Protein AF-A0A851GIG0-F1 (afdb_monomer_lite)

Structure (mmCIF, N/CA/C/O backbone):
data_AF-A0A851GIG0-F1
#
_entry.id   AF-A0A851GIG0-F1
#
loop_
_atom_site.group_PDB
_atom_site.id
_atom_site.type_symbol
_atom_site.label_atom_id
_atom_site.label_alt_id
_atom_site.label_comp_id
_atom_site.label_asym_id
_atom_site.label_entity_id
_atom_site.label_seq_id
_atom_site.pdbx_PDB_ins_code
_atom_site.Cartn_x
_atom_site.Cartn_y
_atom_site.Cartn_z
_atom_site.occupancy
_atom_site.B_iso_or_equiv
_atom_site.auth_seq_id
_atom_site.auth_comp_id
_atom_site.auth_asym_id
_atom_site.auth_atom_id
_atom_site.pdbx_PDB_model_num
ATOM 1 N N . MET A 1 1 ? -9.215 -9.045 -2.998 1.00 80.50 1 MET A N 1
ATOM 2 C CA . MET A 1 1 ? -8.257 -8.826 -1.882 1.00 80.50 1 MET A CA 1
ATOM 3 C C . MET A 1 1 ? -7.757 -7.381 -1.910 1.00 80.50 1 MET A C 1
ATOM 5 O O . MET A 1 1 ? -7.427 -6.917 -2.997 1.00 80.50 1 MET A O 1
ATOM 9 N N . PRO A 1 2 ? -7.680 -6.664 -0.771 1.00 92.81 2 PRO A N 1
ATOM 10 C CA . PRO A 1 2 ? -7.407 -5.219 -0.747 1.00 92.81 2 PRO A CA 1
ATOM 11 C C . PRO A 1 2 ? -6.054 -4.831 -1.365 1.00 92.81 2 PRO A C 1
ATOM 13 O O . PRO A 1 2 ? -5.993 -3.873 -2.128 1.00 92.81 2 PRO A O 1
ATOM 16 N N . LEU A 1 3 ? -4.986 -5.608 -1.142 1.00 95.69 3 LEU A N 1
ATOM 17 C CA . LEU A 1 3 ? -3.673 -5.325 -1.746 1.00 95.69 3 LEU A CA 1
ATOM 18 C C . LEU A 1 3 ? -3.665 -5.481 -3.274 1.00 95.69 3 LEU A C 1
ATOM 20 O O . LEU A 1 3 ? -3.084 -4.657 -3.969 1.00 95.69 3 LEU A O 1
ATOM 24 N N . GLN A 1 4 ? -4.375 -6.478 -3.812 1.00 96.38 4 GLN A N 1
ATOM 25 C CA . GLN A 1 4 ? -4.533 -6.624 -5.265 1.00 96.38 4 GLN A CA 1
ATOM 26 C C . GLN A 1 4 ? -5.265 -5.423 -5.869 1.00 96.38 4 GLN A C 1
ATOM 28 O O . GLN A 1 4 ? -4.922 -4.961 -6.953 1.00 96.38 4 GLN A O 1
ATOM 33 N N . HIS A 1 5 ? -6.276 -4.902 -5.170 1.00 96.88 5 HIS A N 1
ATOM 34 C CA . HIS A 1 5 ? -6.988 -3.710 -5.622 1.00 96.88 5 HIS A CA 1
ATOM 35 C C . HIS A 1 5 ? -6.103 -2.463 -5.562 1.00 96.88 5 HIS A C 1
ATOM 37 O O . HIS A 1 5 ? -6.063 -1.689 -6.516 1.00 96.88 5 HIS A O 1
ATOM 43 N N . LEU A 1 6 ? -5.320 -2.314 -4.490 1.00 97.00 6 LEU A N 1
ATOM 44 C CA . LEU A 1 6 ? -4.350 -1.228 -4.352 1.00 97.00 6 LEU A CA 1
ATOM 45 C C . LEU A 1 6 ? -3.317 -1.252 -5.486 1.00 97.00 6 LEU A C 1
ATOM 47 O O . LEU A 1 6 ? -3.055 -0.211 -6.082 1.00 97.00 6 LEU A O 1
ATOM 51 N N . ALA A 1 7 ? -2.798 -2.430 -5.839 1.00 97.31 7 ALA A N 1
ATOM 52 C CA . ALA A 1 7 ? -1.867 -2.598 -6.952 1.00 97.31 7 ALA A CA 1
ATOM 53 C C . ALA A 1 7 ? -2.489 -2.207 -8.303 1.00 97.31 7 ALA A C 1
ATOM 55 O O . ALA A 1 7 ? -1.859 -1.495 -9.084 1.00 97.31 7 ALA A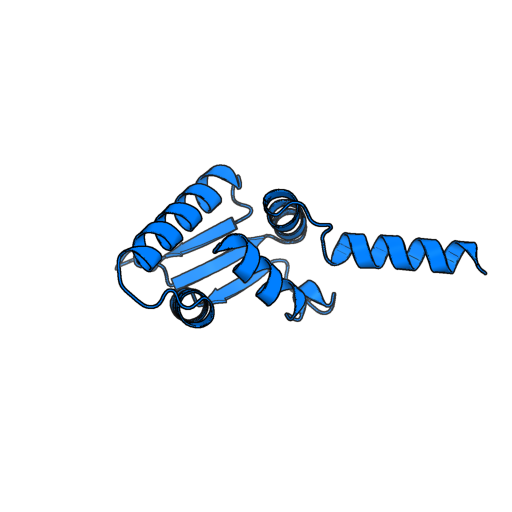 O 1
ATOM 56 N N . LYS A 1 8 ? -3.752 -2.581 -8.559 1.00 96.56 8 LYS A N 1
ATOM 57 C CA . LYS A 1 8 ? -4.479 -2.175 -9.779 1.00 96.56 8 LYS A CA 1
ATOM 58 C C . LYS A 1 8 ? -4.647 -0.661 -9.880 1.00 96.56 8 LYS A C 1
ATOM 60 O O . LYS A 1 8 ? -4.507 -0.092 -10.961 1.00 96.56 8 LYS A O 1
ATOM 65 N N . ILE A 1 9 ? -4.966 -0.002 -8.767 1.00 96.69 9 ILE A N 1
ATOM 66 C CA . ILE A 1 9 ? -5.054 1.462 -8.716 1.00 96.69 9 ILE A CA 1
ATOM 67 C C . ILE A 1 9 ? -3.672 2.071 -8.956 1.00 96.69 9 ILE A C 1
ATOM 69 O O . ILE A 1 9 ? -3.545 2.996 -9.758 1.00 96.69 9 ILE A O 1
ATOM 73 N N . TYR A 1 10 ? -2.642 1.537 -8.296 1.00 96.75 10 TYR A N 1
ATOM 74 C CA . TYR A 1 10 ? -1.270 2.005 -8.438 1.00 96.75 10 TYR A CA 1
ATOM 75 C C . TYR A 1 10 ? -0.806 1.958 -9.897 1.00 96.75 10 TYR A C 1
ATOM 77 O O . TYR A 1 10 ? -0.344 2.976 -10.406 1.00 96.75 10 TYR A O 1
ATOM 85 N N . GLN A 1 11 ? -1.018 0.837 -10.597 1.00 95.56 11 GLN A N 1
ATOM 86 C CA . GLN A 1 11 ? -0.673 0.661 -12.017 1.00 95.56 11 GLN A CA 1
ATOM 87 C C . GLN A 1 11 ? -1.271 1.741 -12.925 1.00 95.56 11 GLN A C 1
ATOM 89 O O . GLN A 1 11 ? -0.620 2.188 -13.864 1.00 95.56 11 GLN A O 1
ATOM 94 N N . LYS A 1 12 ? -2.501 2.178 -12.636 1.00 95.12 12 LYS A N 1
ATOM 95 C CA . LYS A 1 12 ? -3.207 3.211 -13.410 1.00 95.12 12 LYS A CA 1
ATOM 96 C C . LYS A 1 12 ? -2.840 4.638 -12.996 1.00 95.12 12 LYS A C 1
ATOM 98 O O . LYS A 1 12 ? -3.267 5.594 -13.640 1.00 95.12 12 LYS A O 1
ATOM 103 N N . SER A 1 13 ? -2.099 4.802 -11.904 1.00 93.94 13 SER A N 1
ATOM 104 C CA . SER A 1 13 ? -1.706 6.111 -11.390 1.00 93.94 13 SER A CA 1
ATOM 105 C C . SER A 1 13 ? -0.506 6.686 -12.144 1.00 93.94 13 SER A C 1
ATOM 107 O O . SER A 1 13 ? 0.239 5.969 -12.810 1.00 93.94 13 SER A O 1
ATOM 109 N N . ALA A 1 14 ? -0.262 7.990 -11.982 1.00 91.75 14 ALA A N 1
ATOM 110 C CA . ALA A 1 14 ? 0.948 8.620 -12.508 1.00 91.75 14 ALA A CA 1
ATOM 111 C C . ALA A 1 14 ? 2.232 7.941 -11.994 1.00 91.75 14 ALA A C 1
ATOM 113 O O . ALA A 1 14 ? 3.178 7.804 -12.760 1.00 91.75 14 ALA A O 1
ATOM 114 N N . ALA A 1 15 ? 2.251 7.469 -10.740 1.00 92.31 15 ALA A N 1
ATOM 115 C CA . ALA A 1 15 ? 3.389 6.740 -10.175 1.00 92.31 15 ALA A CA 1
ATOM 116 C C . ALA A 1 15 ? 3.612 5.397 -10.874 1.00 92.31 15 ALA A C 1
ATOM 118 O O . ALA A 1 15 ? 4.705 5.144 -11.375 1.00 92.31 15 ALA A O 1
ATOM 119 N N . GLY A 1 16 ? 2.554 4.597 -11.025 1.00 90.94 16 GLY A N 1
ATOM 120 C CA . GLY A 1 16 ? 2.626 3.322 -11.741 1.00 90.94 16 GLY A CA 1
ATOM 121 C C . GLY A 1 16 ? 3.021 3.470 -13.207 1.00 90.94 16 GLY A C 1
ATOM 122 O O . GLY A 1 16 ? 3.688 2.591 -13.738 1.00 90.94 16 GLY A O 1
ATOM 123 N N . MET A 1 17 ? 2.695 4.598 -13.843 1.00 91.00 17 MET A N 1
ATOM 124 C CA . MET A 1 17 ? 3.113 4.924 -15.212 1.00 91.00 17 MET A CA 1
ATOM 125 C C . MET A 1 17 ? 4.521 5.540 -15.315 1.00 91.00 17 MET A C 1
ATOM 127 O O . MET A 1 17 ? 4.914 5.950 -16.404 1.00 91.00 17 MET A O 1
ATOM 131 N N . GLY A 1 18 ? 5.271 5.659 -14.212 1.00 86.50 18 GLY A N 1
ATOM 132 C CA . GLY A 1 18 ? 6.609 6.267 -14.207 1.00 86.50 18 GLY A CA 1
ATOM 133 C C . GLY A 1 18 ? 6.615 7.789 -14.414 1.00 86.50 18 GLY A C 1
ATOM 134 O O . GLY A 1 18 ? 7.633 8.359 -14.782 1.00 86.50 18 GLY A O 1
ATOM 135 N N . ARG A 1 19 ? 5.475 8.460 -14.202 1.00 86.81 19 ARG A N 1
ATOM 136 C CA . ARG A 1 19 ? 5.291 9.916 -14.372 1.00 86.81 19 ARG A CA 1
ATOM 137 C C . ARG A 1 19 ? 5.244 10.681 -13.046 1.00 86.81 19 ARG A C 1
ATOM 139 O O . ARG A 1 19 ? 5.013 11.888 -13.048 1.00 86.81 19 ARG A O 1
ATOM 146 N N . ALA A 1 20 ? 5.379 10.002 -11.906 1.00 82.50 20 ALA A N 1
ATOM 147 C CA . ALA A 1 20 ? 5.349 10.669 -10.609 1.00 82.50 20 ALA A CA 1
ATOM 148 C C . ALA A 1 20 ? 6.669 11.385 -10.313 1.00 82.50 20 ALA A C 1
ATOM 150 O O . ALA A 1 20 ? 7.744 10.824 -10.477 1.00 82.50 20 ALA A O 1
ATOM 151 N N . GLN A 1 21 ? 6.555 12.603 -9.787 1.00 80.00 21 GLN A N 1
ATOM 152 C CA . GLN A 1 21 ? 7.679 13.368 -9.233 1.00 80.00 21 GLN A CA 1
ATOM 153 C C . GLN A 1 21 ? 7.771 13.249 -7.700 1.00 80.00 21 GLN A C 1
ATOM 155 O O . GLN A 1 21 ? 8.653 13.830 -7.078 1.00 80.00 21 GLN A O 1
ATOM 160 N N . SER A 1 22 ? 6.834 12.531 -7.070 1.00 87.88 22 SER A N 1
ATOM 161 C CA . SER A 1 22 ? 6.768 12.378 -5.615 1.00 87.88 22 SER A CA 1
ATOM 162 C C . SER A 1 22 ? 7.353 11.043 -5.170 1.00 87.88 22 SER A C 1
ATOM 164 O O . SER A 1 22 ? 7.063 10.009 -5.766 1.00 87.88 22 SER A O 1
ATOM 166 N N . SER A 1 23 ? 8.068 11.056 -4.044 1.00 92.25 23 SER A N 1
ATOM 167 C CA . SER A 1 23 ? 8.520 9.858 -3.324 1.00 92.25 23 SER A CA 1
ATOM 168 C C . SER A 1 23 ? 7.398 9.128 -2.577 1.00 92.25 23 SER A C 1
ATOM 170 O O . SER A 1 23 ? 7.654 8.175 -1.845 1.00 92.25 23 SER A O 1
ATOM 172 N N . THR A 1 24 ? 6.142 9.565 -2.709 1.00 94.88 24 THR A N 1
ATOM 173 C CA . THR A 1 24 ? 5.004 8.889 -2.080 1.00 94.88 24 THR A CA 1
ATOM 174 C C . THR A 1 24 ? 3.815 8.794 -3.019 1.00 94.88 24 THR A C 1
ATOM 176 O O . THR A 1 24 ? 3.441 9.770 -3.667 1.00 94.88 24 THR A O 1
ATOM 179 N N . PHE A 1 25 ? 3.161 7.637 -3.015 1.00 96.50 25 PHE A N 1
ATOM 180 C CA . PHE A 1 25 ? 1.834 7.462 -3.593 1.00 96.50 25 PHE A CA 1
ATOM 181 C C . PHE A 1 25 ? 0.788 7.506 -2.477 1.00 96.50 25 PHE A C 1
ATOM 183 O O . PHE A 1 25 ? 0.988 6.926 -1.409 1.00 96.50 25 PHE A O 1
ATOM 190 N N . ARG A 1 26 ? -0.322 8.215 -2.702 1.00 96.88 26 ARG A N 1
ATOM 191 C CA . ARG A 1 26 ? -1.411 8.356 -1.729 1.00 96.88 26 ARG A CA 1
ATOM 192 C C . ARG A 1 26 ? -2.755 8.149 -2.401 1.00 96.88 26 ARG A C 1
ATOM 194 O O . ARG A 1 26 ? -2.993 8.678 -3.484 1.00 96.88 26 ARG A O 1
ATOM 201 N N . ILE A 1 27 ? -3.648 7.460 -1.708 1.00 96.88 27 ILE A N 1
ATOM 202 C CA . ILE A 1 27 ? -5.058 7.357 -2.069 1.00 96.88 27 ILE A CA 1
ATOM 203 C C . ILE A 1 27 ? -5.927 7.575 -0.835 1.00 96.88 27 ILE A C 1
ATOM 205 O O . ILE A 1 27 ? -5.570 7.176 0.268 1.00 96.88 27 ILE A O 1
ATOM 209 N N . ASP A 1 28 ? -7.057 8.240 -1.032 1.00 97.56 28 ASP A N 1
ATOM 210 C CA . ASP A 1 28 ? -8.093 8.409 -0.017 1.00 97.56 28 ASP A CA 1
ATOM 211 C C . ASP A 1 28 ? -8.661 7.051 0.426 1.00 97.56 28 ASP A C 1
ATOM 213 O O . ASP A 1 28 ? -8.972 6.198 -0.410 1.00 97.56 28 ASP A O 1
ATOM 217 N N . TYR A 1 29 ? -8.758 6.848 1.739 1.00 96.94 29 TYR A N 1
ATOM 218 C CA . TYR A 1 29 ? -9.091 5.556 2.336 1.00 96.94 29 TYR A CA 1
ATOM 219 C C . TYR A 1 29 ? -10.523 5.113 2.002 1.00 96.94 29 TYR A C 1
ATOM 221 O O . TYR A 1 29 ? -10.734 3.995 1.531 1.00 96.94 29 TYR A O 1
ATOM 229 N N . GLU A 1 30 ? -11.502 6.008 2.142 1.00 95.75 30 GLU A N 1
ATOM 230 C CA . GLU A 1 30 ? -12.908 5.700 1.852 1.00 95.75 30 GLU A CA 1
ATOM 231 C C . GLU A 1 30 ? -13.172 5.530 0.356 1.00 95.75 30 GLU A C 1
ATOM 233 O O . GLU A 1 30 ? -13.979 4.693 -0.057 1.00 95.75 30 GLU A O 1
ATOM 238 N N . LYS A 1 31 ? -12.505 6.315 -0.498 1.00 95.62 31 LYS A N 1
ATOM 239 C CA . LYS A 1 31 ? -12.571 6.107 -1.953 1.00 95.62 31 LYS A CA 1
ATOM 240 C C . LYS A 1 31 ? -11.952 4.770 -2.342 1.00 95.62 31 LYS A C 1
ATOM 242 O O . LYS A 1 31 ? -12.508 4.090 -3.203 1.00 95.62 31 LYS A O 1
ATOM 247 N N . PHE A 1 32 ? -10.845 4.378 -1.710 1.00 96.75 32 PHE A N 1
ATOM 248 C CA . PHE A 1 32 ? -10.234 3.070 -1.921 1.00 96.75 32 PHE A CA 1
ATOM 249 C C . PHE A 1 32 ? -11.219 1.944 -1.581 1.00 96.75 32 PHE A C 1
ATOM 251 O O . PHE A 1 32 ? -11.506 1.125 -2.457 1.00 96.75 32 PHE A O 1
ATOM 258 N N . LEU A 1 33 ? -11.790 1.948 -0.372 1.00 95.19 33 LEU A N 1
ATOM 259 C CA . LEU A 1 33 ? -12.729 0.918 0.080 1.00 95.19 33 LEU A CA 1
ATOM 260 C C . LEU A 1 33 ? -13.954 0.816 -0.834 1.00 95.19 33 LEU A C 1
ATOM 262 O O . LEU A 1 33 ? -14.257 -0.265 -1.340 1.00 95.19 33 LEU A O 1
ATOM 266 N N . ARG A 1 34 ? -14.588 1.948 -1.159 1.00 94.44 34 ARG A N 1
ATOM 267 C CA . ARG A 1 34 ? -15.729 1.972 -2.088 1.00 94.44 34 ARG A CA 1
ATOM 268 C C . ARG A 1 34 ? -15.372 1.444 -3.472 1.00 94.44 34 ARG A C 1
ATOM 270 O O . ARG A 1 34 ? -16.109 0.638 -4.027 1.00 94.44 34 ARG A O 1
ATOM 277 N N . SER A 1 35 ? -14.227 1.848 -4.021 1.00 93.62 35 SER A N 1
ATOM 278 C CA . SER A 1 35 ? -13.787 1.368 -5.338 1.00 93.62 35 SER A CA 1
ATOM 279 C C . SER A 1 35 ? -13.478 -0.131 -5.366 1.00 93.62 35 SER A C 1
ATOM 281 O O . SER A 1 35 ? -13.490 -0.734 -6.437 1.00 93.62 35 SER A O 1
ATOM 283 N N . ALA A 1 36 ? -13.183 -0.723 -4.206 1.00 91.56 36 ALA A N 1
ATOM 284 C CA . ALA A 1 36 ? -12.942 -2.149 -4.047 1.00 91.56 36 ALA A CA 1
ATOM 285 C C . ALA A 1 36 ? -14.235 -2.958 -3.833 1.00 91.56 36 ALA A C 1
ATOM 287 O O . ALA A 1 36 ? -14.150 -4.176 -3.698 1.00 91.56 36 ALA A O 1
ATOM 288 N N . GLY A 1 37 ? -15.400 -2.297 -3.781 1.00 91.12 37 GLY A N 1
ATOM 289 C CA . GLY A 1 37 ? -16.677 -2.915 -3.413 1.00 91.12 37 GLY A CA 1
ATOM 290 C C . GLY A 1 37 ? -16.829 -3.178 -1.911 1.00 91.12 37 GLY A C 1
ATOM 291 O O . GLY A 1 37 ? -17.705 -3.930 -1.523 1.00 91.12 37 GLY A O 1
ATOM 292 N N . LEU A 1 38 ? -15.987 -2.570 -1.069 1.00 91.56 38 LEU A N 1
ATOM 293 C CA . LEU A 1 38 ? -15.884 -2.832 0.372 1.00 91.56 38 LEU A CA 1
ATOM 294 C C . LEU A 1 38 ? -16.451 -1.661 1.188 1.00 91.56 38 LEU A C 1
ATOM 296 O O . LEU A 1 38 ? -15.780 -1.118 2.066 1.00 91.56 38 LEU A O 1
ATOM 300 N N . ALA A 1 39 ? -17.644 -1.192 0.821 1.00 83.19 39 ALA A N 1
ATOM 301 C CA . ALA A 1 39 ? -18.224 0.022 1.393 1.00 83.19 39 ALA A CA 1
ATOM 302 C C . ALA A 1 39 ? -18.751 -0.180 2.826 1.00 83.19 39 ALA A C 1
ATOM 304 O O . ALA A 1 39 ? -18.607 0.730 3.646 1.00 83.19 39 ALA A O 1
ATOM 305 N N . ASP A 1 40 ? -19.302 -1.357 3.129 1.00 85.25 40 ASP A N 1
ATOM 306 C CA . ASP A 1 40 ? -19.925 -1.718 4.403 1.00 85.25 40 ASP A CA 1
ATOM 307 C C . ASP A 1 40 ? -19.883 -3.242 4.668 1.00 85.25 40 ASP A C 1
ATOM 309 O O . ASP A 1 40 ? -19.361 -4.022 3.869 1.00 85.25 40 ASP A O 1
ATOM 313 N N . GLY A 1 41 ? -20.371 -3.648 5.847 1.00 91.00 41 GLY A N 1
ATOM 314 C CA . GLY A 1 41 ? -20.514 -5.050 6.254 1.00 91.00 41 GLY A CA 1
ATOM 315 C C . GLY A 1 41 ? -19.217 -5.768 6.647 1.00 91.00 41 GLY A C 1
ATOM 316 O O . GLY A 1 41 ? -18.142 -5.174 6.759 1.00 91.00 41 GLY A O 1
ATOM 317 N N . ASP A 1 42 ? -19.326 -7.081 6.847 1.00 91.12 42 ASP A N 1
ATOM 318 C CA . ASP A 1 42 ? -18.231 -7.940 7.321 1.00 91.12 42 ASP A CA 1
ATOM 319 C C . ASP A 1 42 ? -17.026 -7.934 6.367 1.00 91.12 42 ASP A C 1
ATOM 321 O O . ASP A 1 42 ? -15.866 -7.988 6.785 1.00 91.12 42 ASP A O 1
ATOM 325 N N . GLU A 1 43 ? -17.276 -7.822 5.060 1.00 90.31 43 GLU A N 1
ATOM 326 C CA . GLU A 1 43 ? -16.216 -7.769 4.051 1.00 90.31 43 GLU A CA 1
ATOM 327 C C . GLU A 1 43 ? -15.326 -6.537 4.222 1.00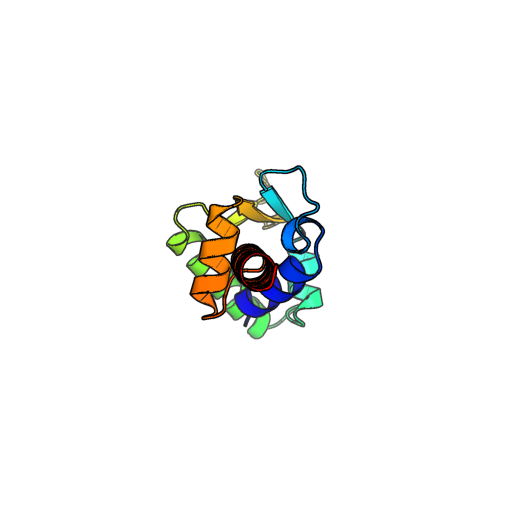 90.31 43 GLU A C 1
ATOM 329 O O . GLU A 1 43 ? -14.100 -6.628 4.062 1.00 90.31 43 GLU A O 1
ATOM 334 N N . ARG A 1 44 ? -15.928 -5.398 4.591 1.00 94.44 44 ARG A N 1
ATOM 335 C CA . ARG A 1 44 ? -15.190 -4.184 4.929 1.00 94.44 44 ARG A CA 1
ATOM 336 C C . ARG A 1 44 ? -14.309 -4.427 6.143 1.00 94.44 44 ARG A C 1
ATOM 338 O O . ARG A 1 44 ? -13.109 -4.180 6.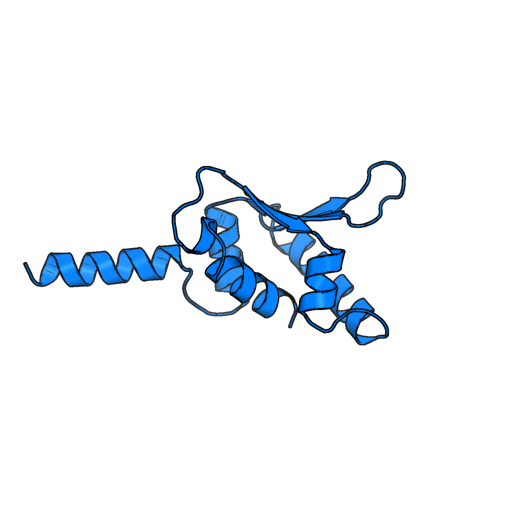055 1.00 94.44 44 ARG A O 1
ATOM 345 N N . GLU A 1 45 ? -14.852 -4.955 7.235 1.00 94.00 45 GLU A N 1
ATOM 346 C CA . GLU A 1 45 ? -14.073 -5.212 8.452 1.00 94.00 45 GLU A CA 1
ATOM 347 C C . GLU A 1 45 ? -12.866 -6.126 8.176 1.00 94.00 45 GLU A C 1
ATOM 349 O O . GLU A 1 45 ? -11.732 -5.812 8.560 1.00 94.00 45 GLU A O 1
ATOM 354 N N . ILE A 1 46 ? -13.076 -7.201 7.410 1.00 94.06 46 ILE A N 1
ATOM 355 C CA . ILE A 1 46 ? -12.012 -8.115 6.974 1.00 94.06 46 ILE A CA 1
ATOM 356 C C . ILE A 1 46 ? -10.965 -7.377 6.132 1.00 94.06 46 ILE A C 1
ATOM 358 O O . ILE A 1 46 ? -9.758 -7.602 6.284 1.00 94.06 46 ILE A O 1
ATOM 362 N N . ALA A 1 47 ? -11.388 -6.512 5.210 1.00 94.56 47 ALA A N 1
ATOM 363 C CA . ALA A 1 47 ? -10.470 -5.755 4.373 1.00 94.56 47 ALA A CA 1
ATOM 364 C C . ALA A 1 47 ? -9.636 -4.758 5.181 1.00 94.56 47 ALA A C 1
ATOM 366 O O . ALA A 1 47 ? -8.423 -4.671 4.977 1.00 94.56 47 ALA A O 1
ATOM 367 N N . GLU A 1 48 ? -10.256 -4.052 6.122 1.00 95.62 48 GLU A N 1
ATOM 368 C CA . GLU A 1 48 ? -9.565 -3.137 7.022 1.00 95.62 48 GLU A CA 1
ATOM 369 C C . GLU A 1 48 ? -8.584 -3.883 7.933 1.00 95.62 48 GLU A C 1
ATOM 371 O O . GLU A 1 48 ? -7.450 -3.438 8.115 1.00 95.62 48 GLU A O 1
ATOM 376 N N . GLN A 1 49 ? -8.962 -5.054 8.456 1.00 96.19 49 GLN A N 1
ATOM 377 C CA . GLN A 1 49 ? -8.054 -5.903 9.227 1.00 96.19 49 GLN A CA 1
ATOM 378 C C . GLN A 1 49 ? -6.844 -6.315 8.383 1.00 96.19 49 GLN A C 1
ATOM 380 O O . GLN A 1 49 ? -5.706 -6.160 8.825 1.00 96.19 49 GLN A O 1
ATOM 385 N N . LYS A 1 50 ? -7.068 -6.753 7.138 1.00 96.12 50 LYS A N 1
ATOM 386 C CA . LYS A 1 50 ? -5.990 -7.086 6.195 1.00 96.12 50 LYS A CA 1
ATOM 387 C C . LYS A 1 50 ? -5.088 -5.886 5.905 1.00 96.12 50 LYS A C 1
ATOM 389 O O . LYS A 1 50 ? -3.875 -6.065 5.834 1.00 96.12 50 LYS A O 1
ATOM 394 N N . LEU A 1 51 ? -5.643 -4.681 5.765 1.00 96.69 51 LEU A N 1
ATOM 395 C CA . LEU A 1 51 ? -4.867 -3.450 5.583 1.00 96.69 51 LEU A CA 1
ATOM 396 C C . LEU A 1 51 ? -4.021 -3.115 6.818 1.00 96.69 51 LEU A C 1
ATOM 398 O O . LEU A 1 51 ? -2.843 -2.800 6.667 1.00 96.69 51 LEU A O 1
ATOM 402 N N . ARG A 1 52 ? -4.573 -3.240 8.031 1.00 96.69 52 ARG A N 1
ATOM 403 C CA . ARG A 1 52 ? -3.827 -3.039 9.287 1.00 96.69 52 ARG A CA 1
ATOM 404 C C . ARG A 1 52 ? -2.692 -4.055 9.439 1.00 96.69 52 ARG A C 1
ATOM 406 O O . ARG A 1 52 ? -1.567 -3.686 9.769 1.00 96.69 52 ARG A O 1
ATOM 413 N N . SER A 1 53 ? -2.948 -5.328 9.135 1.00 96.81 53 SER A N 1
ATOM 414 C CA . SER A 1 53 ? -1.906 -6.362 9.119 1.00 96.81 53 SER A CA 1
ATOM 415 C C . SER A 1 53 ? -0.840 -6.092 8.054 1.00 96.81 53 SER A C 1
ATOM 417 O O . SER A 1 53 ? 0.342 -6.346 8.276 1.00 96.81 53 SER A O 1
ATOM 419 N N . ALA A 1 54 ? -1.237 -5.576 6.891 1.00 97.19 54 ALA A N 1
ATOM 420 C CA . ALA A 1 54 ? -0.317 -5.191 5.831 1.00 97.19 54 ALA A CA 1
ATOM 421 C C . ALA A 1 54 ? 0.565 -4.002 6.253 1.00 97.19 54 ALA A C 1
ATOM 423 O O . ALA A 1 54 ? 1.779 -4.075 6.084 1.00 97.19 54 ALA A O 1
ATOM 424 N N . GLU A 1 55 ? -0.009 -2.969 6.879 1.00 97.88 55 GLU A N 1
ATOM 425 C CA . GLU A 1 55 ? 0.722 -1.822 7.440 1.00 97.88 55 GLU A CA 1
ATOM 426 C C . GLU A 1 55 ? 1.793 -2.292 8.430 1.00 97.88 55 GLU A C 1
ATOM 428 O O . GLU A 1 55 ? 2.967 -1.953 8.263 1.00 97.88 55 GLU A O 1
ATOM 433 N N . ALA A 1 56 ? 1.415 -3.142 9.390 1.00 96.94 56 ALA A N 1
ATOM 434 C CA . ALA A 1 56 ? 2.323 -3.659 10.413 1.00 96.94 56 ALA A CA 1
ATOM 435 C C . ALA A 1 56 ? 3.497 -4.462 9.825 1.00 96.94 56 ALA A C 1
ATOM 437 O O . ALA A 1 56 ? 4.638 -4.292 10.250 1.00 96.94 56 ALA A O 1
ATOM 438 N N . ARG A 1 57 ? 3.237 -5.310 8.820 1.00 96.88 57 ARG A N 1
ATOM 439 C CA . ARG A 1 57 ? 4.270 -6.144 8.176 1.00 96.88 57 ARG A CA 1
ATOM 440 C C . ARG A 1 57 ? 5.147 -5.382 7.185 1.00 96.88 57 ARG A C 1
ATOM 442 O O . ARG A 1 57 ? 6.233 -5.847 6.867 1.00 96.88 57 ARG A O 1
ATOM 449 N N . SER A 1 58 ? 4.688 -4.234 6.692 1.00 96.31 58 SER A N 1
ATOM 450 C CA . SER A 1 58 ? 5.387 -3.483 5.644 1.00 96.31 58 SER A CA 1
ATOM 451 C C . SER A 1 58 ? 6.647 -2.759 6.113 1.00 96.31 58 SER A C 1
ATOM 453 O O . SER A 1 58 ? 7.364 -2.202 5.291 1.00 96.31 58 SER A O 1
ATOM 455 N N . GLY A 1 59 ? 6.894 -2.659 7.423 1.00 94.44 59 GLY A N 1
ATOM 456 C CA . GLY A 1 59 ? 8.063 -1.938 7.928 1.00 94.44 59 GLY A CA 1
ATOM 457 C C . GLY A 1 59 ? 8.074 -0.446 7.568 1.00 94.44 59 GLY A C 1
ATOM 458 O O . GLY A 1 59 ? 9.148 0.123 7.414 1.00 94.44 59 GLY A O 1
ATOM 459 N N . LYS A 1 60 ? 6.894 0.199 7.484 1.00 95.31 60 LYS A N 1
ATOM 460 C CA . LYS A 1 60 ? 6.657 1.614 7.093 1.00 95.31 60 LYS A CA 1
ATOM 461 C C . LYS A 1 60 ? 6.559 1.875 5.583 1.00 95.31 60 LYS A C 1
ATOM 463 O O . LYS A 1 60 ? 6.385 3.035 5.197 1.00 95.31 60 LYS A O 1
ATOM 468 N N . LEU A 1 61 ? 6.619 0.840 4.748 1.00 97.56 61 LEU A N 1
ATOM 469 C CA . LEU A 1 61 ? 6.453 0.969 3.299 1.00 97.56 61 LEU A CA 1
ATOM 470 C C . LEU A 1 61 ? 4.995 1.221 2.891 1.00 97.56 61 LEU A C 1
ATOM 472 O O . LEU A 1 61 ? 4.748 2.022 1.991 1.00 97.56 61 LEU A O 1
ATOM 476 N N . LEU A 1 62 ? 4.043 0.615 3.606 1.00 97.81 62 LEU A N 1
ATOM 477 C CA . LEU A 1 62 ? 2.612 0.903 3.544 1.00 97.81 62 LEU A CA 1
ATOM 478 C C . LEU A 1 62 ? 2.183 1.526 4.874 1.00 97.81 62 LEU A C 1
ATOM 480 O O . LEU A 1 62 ? 2.434 0.968 5.941 1.00 97.81 62 LEU A O 1
ATOM 484 N N . ARG A 1 63 ? 1.508 2.673 4.822 1.00 97.88 63 ARG A N 1
ATOM 485 C CA . ARG A 1 63 ? 0.934 3.327 6.002 1.00 97.88 63 ARG A CA 1
ATOM 486 C C . ARG A 1 63 ? -0.514 3.706 5.778 1.00 97.88 63 ARG A C 1
ATOM 488 O O . ARG A 1 63 ? -0.897 4.103 4.680 1.00 97.88 63 ARG A O 1
ATOM 495 N N . ILE A 1 64 ? -1.291 3.626 6.846 1.00 97.88 64 ILE A N 1
ATOM 496 C CA . ILE A 1 64 ? -2.625 4.197 6.928 1.00 97.88 64 ILE A CA 1
ATOM 497 C C . ILE A 1 64 ? -2.470 5.520 7.680 1.00 97.88 64 ILE A C 1
ATOM 499 O O . ILE A 1 64 ? -2.280 5.554 8.898 1.00 97.88 64 ILE A O 1
ATOM 503 N N . ASP A 1 65 ? -2.500 6.621 6.938 1.00 97.19 65 ASP A N 1
ATOM 504 C CA . ASP A 1 65 ? -2.533 7.954 7.525 1.00 97.19 65 ASP A CA 1
ATOM 505 C C . ASP A 1 65 ? -3.874 8.120 8.247 1.00 97.19 65 ASP A C 1
ATOM 507 O O . ASP A 1 65 ? -4.931 7.861 7.667 1.00 97.19 65 ASP A O 1
ATOM 511 N N . ARG A 1 66 ? -3.820 8.536 9.513 1.00 97.44 66 ARG A N 1
ATOM 512 C CA . ARG A 1 66 ? -4.990 8.695 10.380 1.00 97.44 66 ARG A CA 1
ATOM 513 C 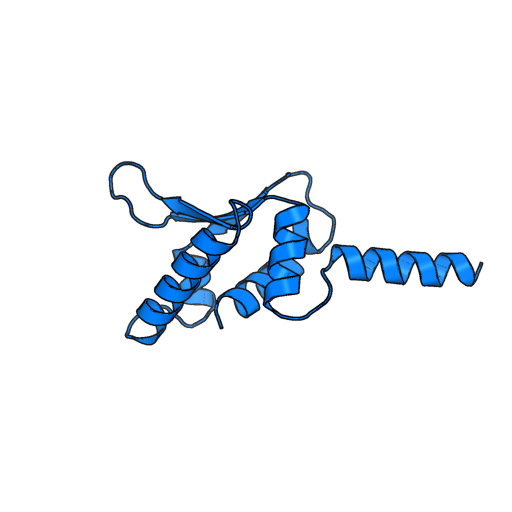C . ARG A 1 66 ? -5.134 10.140 10.819 1.00 97.44 66 ARG A C 1
ATOM 515 O O . ARG A 1 66 ? -4.130 10.825 11.031 1.00 97.44 66 ARG A O 1
ATOM 522 N N . ASN A 1 67 ? -6.373 10.571 11.016 1.00 95.81 67 ASN A N 1
ATOM 523 C CA . ASN A 1 67 ? -6.658 11.855 11.626 1.00 95.81 67 ASN A CA 1
ATOM 524 C C . ASN A 1 67 ? -6.072 11.893 13.054 1.00 95.81 67 ASN A C 1
ATOM 526 O O . ASN A 1 67 ? -6.327 10.978 13.836 1.00 95.81 67 ASN A O 1
ATOM 530 N N . PRO A 1 68 ? -5.315 12.930 13.446 1.00 93.94 68 PRO A N 1
ATOM 531 C CA . PRO A 1 68 ? -4.684 12.973 14.765 1.00 93.94 68 PRO A CA 1
ATOM 532 C C . PRO A 1 68 ? -5.677 13.153 15.923 1.00 93.94 68 PRO A C 1
ATOM 534 O O . PRO A 1 68 ? -5.302 12.912 17.065 1.00 93.94 68 PRO A O 1
ATOM 537 N N . LYS A 1 69 ? -6.911 13.604 15.651 1.00 95.31 69 LYS A N 1
ATOM 538 C CA . LYS A 1 69 ? -7.952 13.826 16.664 1.00 95.31 69 LYS A CA 1
ATOM 539 C C . LYS A 1 69 ? -8.946 12.670 16.736 1.00 95.31 69 LYS A C 1
ATOM 541 O O . LYS A 1 69 ? -9.224 12.200 17.831 1.00 95.31 69 LYS A O 1
ATOM 546 N N . SER A 1 70 ? -9.492 12.232 15.597 1.00 95.62 70 SER A N 1
ATOM 547 C CA . SER A 1 70 ? -10.477 11.135 15.572 1.00 95.62 70 SER A CA 1
ATOM 548 C C . SER A 1 70 ? -9.841 9.748 15.484 1.00 95.62 70 SER A C 1
ATOM 550 O O . SER A 1 70 ? -10.523 8.754 15.704 1.00 95.62 70 SER A O 1
ATOM 552 N N . HIS A 1 71 ? -8.543 9.662 15.171 1.00 93.31 71 HIS A N 1
ATOM 553 C CA . HIS A 1 71 ? -7.827 8.417 14.864 1.00 93.31 71 HIS A CA 1
ATOM 554 C C . HIS A 1 71 ? -8.389 7.626 13.670 1.00 93.31 71 HIS A C 1
ATOM 556 O O . HIS A 1 71 ? -7.926 6.516 13.393 1.00 93.31 71 HIS A O 1
ATOM 562 N N . GLU A 1 72 ? -9.324 8.206 12.918 1.00 95.06 72 GLU A N 1
ATOM 563 C CA . GLU A 1 72 ? -9.934 7.570 11.755 1.00 95.06 72 GLU A CA 1
ATOM 564 C C . GLU A 1 72 ? -8.957 7.516 10.571 1.00 95.06 72 GLU A C 1
ATOM 566 O O . GLU A 1 72 ? -8.193 8.465 10.357 1.00 95.06 72 GLU A O 1
ATOM 571 N N . PRO A 1 73 ? -8.959 6.426 9.783 1.00 96.50 73 PRO A N 1
ATOM 572 C CA . PRO A 1 73 ? -8.191 6.334 8.545 1.00 96.50 73 PRO A CA 1
ATOM 573 C 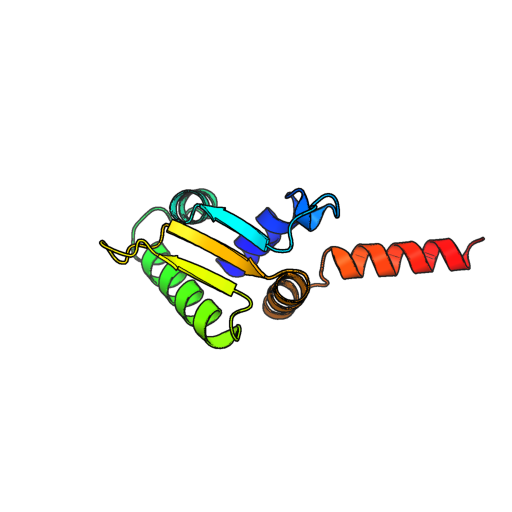C . PRO A 1 73 ? -8.610 7.388 7.510 1.00 96.50 73 PRO A C 1
ATOM 575 O O . PRO A 1 73 ? -9.770 7.464 7.123 1.00 96.50 73 PRO A O 1
ATOM 578 N N . GLU A 1 74 ? -7.651 8.152 6.990 1.00 97.50 74 GLU A N 1
ATOM 579 C CA . GLU A 1 74 ? -7.896 9.148 5.937 1.00 97.50 74 GLU A CA 1
ATOM 580 C C . GLU A 1 74 ? -7.283 8.730 4.600 1.00 97.50 74 GLU A C 1
ATOM 582 O O . GLU A 1 74 ? -7.883 8.923 3.539 1.00 97.50 74 GLU A O 1
ATOM 587 N N . ARG A 1 75 ? -6.064 8.171 4.612 1.00 97.81 75 ARG A N 1
ATOM 588 C CA . ARG A 1 75 ? -5.341 7.817 3.380 1.00 97.81 75 ARG A CA 1
ATOM 589 C C . ARG A 1 75 ? -4.519 6.551 3.532 1.00 97.81 75 ARG A C 1
ATOM 591 O O . ARG A 1 75 ? -3.939 6.296 4.579 1.00 97.81 75 ARG A O 1
ATOM 598 N N . ILE A 1 76 ? -4.387 5.810 2.440 1.00 97.81 76 ILE A N 1
ATOM 599 C CA . ILE A 1 76 ? -3.359 4.782 2.282 1.00 97.81 76 ILE A CA 1
ATOM 600 C C . ILE A 1 76 ? -2.168 5.432 1.579 1.00 97.81 76 ILE A C 1
ATOM 602 O O . ILE A 1 76 ? -2.326 6.070 0.534 1.00 97.81 76 ILE A O 1
ATOM 606 N N . ARG A 1 77 ? -0.976 5.271 2.149 1.00 97.81 77 ARG A N 1
ATOM 607 C CA . ARG A 1 77 ? 0.285 5.812 1.644 1.00 97.81 77 ARG A CA 1
ATOM 608 C C . ARG A 1 77 ? 1.264 4.681 1.350 1.00 97.81 77 ARG A C 1
ATOM 610 O O . ARG A 1 77 ? 1.491 3.832 2.207 1.00 97.81 77 ARG A O 1
ATOM 617 N N . LEU A 1 78 ? 1.886 4.731 0.175 1.00 97.44 78 LEU A N 1
ATOM 618 C CA . LEU A 1 78 ? 3.068 3.944 -0.172 1.00 97.44 78 LEU A CA 1
ATOM 619 C C . LEU A 1 78 ? 4.287 4.862 -0.244 1.00 97.44 78 LEU A C 1
ATOM 621 O O . LEU A 1 78 ? 4.228 5.928 -0.863 1.00 97.44 78 LEU A O 1
ATOM 625 N N . THR A 1 79 ? 5.379 4.446 0.387 1.00 96.88 79 THR A N 1
ATOM 626 C CA . THR A 1 79 ? 6.687 5.106 0.275 1.00 96.88 79 THR A CA 1
ATOM 627 C C . THR A 1 79 ? 7.406 4.544 -0.945 1.00 96.88 79 THR A C 1
ATOM 629 O O . THR A 1 79 ? 7.622 3.344 -1.003 1.00 96.88 79 THR A O 1
ATOM 632 N N . LEU A 1 80 ? 7.746 5.371 -1.928 1.00 95.50 80 LEU A N 1
ATOM 633 C CA . LEU A 1 80 ? 8.374 4.940 -3.179 1.00 95.50 80 LEU A CA 1
ATOM 634 C C . LEU A 1 80 ? 9.898 5.144 -3.133 1.00 95.50 80 LEU A C 1
ATOM 636 O O . LEU A 1 80 ? 10.348 6.103 -2.499 1.00 95.50 80 LEU A O 1
ATOM 640 N N . PRO A 1 81 ? 10.684 4.296 -3.825 1.00 93.94 81 PRO A N 1
ATOM 641 C CA . PRO A 1 81 ? 10.247 3.181 -4.682 1.00 93.94 81 PRO A CA 1
ATOM 642 C C . PRO A 1 81 ? 9.958 1.872 -3.923 1.00 93.94 81 PRO A C 1
ATOM 644 O O . PRO A 1 81 ? 9.155 1.067 -4.385 1.00 93.94 81 PRO A O 1
ATOM 647 N N . ASP A 1 82 ? 10.532 1.675 -2.737 1.00 95.94 82 ASP A N 1
ATOM 648 C CA . ASP A 1 82 ? 10.535 0.376 -2.039 1.00 95.94 82 ASP A CA 1
ATOM 649 C C . ASP A 1 82 ? 9.138 -0.162 -1.694 1.00 95.94 82 ASP A C 1
ATOM 651 O O . ASP A 1 82 ? 8.901 -1.367 -1.679 1.00 95.94 82 ASP A O 1
ATOM 655 N N . GLY A 1 83 ? 8.173 0.719 -1.439 1.00 96.94 83 GLY A N 1
ATOM 656 C CA . GLY A 1 83 ? 6.789 0.342 -1.169 1.00 96.94 83 GLY A CA 1
ATOM 657 C C . GLY A 1 83 ? 6.024 -0.116 -2.403 1.00 96.94 83 GLY A C 1
ATOM 658 O O . GLY A 1 83 ? 5.088 -0.900 -2.258 1.00 96.94 83 GLY A O 1
ATOM 659 N N . GLU A 1 84 ? 6.425 0.314 -3.605 1.00 96.94 84 GLU A N 1
ATOM 660 C CA . GLU A 1 84 ? 5.953 -0.320 -4.837 1.00 96.94 84 GLU A CA 1
ATOM 661 C C . GLU A 1 84 ? 6.469 -1.756 -4.878 1.00 96.94 84 GLU A C 1
ATOM 663 O O . GLU A 1 84 ? 5.660 -2.677 -4.934 1.00 96.94 84 GLU A O 1
ATOM 668 N N . LEU A 1 85 ? 7.785 -1.955 -4.779 1.00 96.69 85 LEU A N 1
ATOM 669 C CA . LEU A 1 85 ? 8.383 -3.289 -4.817 1.00 96.69 85 LEU A CA 1
ATOM 670 C C . LEU A 1 85 ? 7.705 -4.232 -3.814 1.00 96.69 85 LEU A C 1
ATOM 672 O O . LEU A 1 85 ? 7.167 -5.268 -4.201 1.00 96.69 85 LEU A O 1
ATOM 676 N N . TRP A 1 86 ? 7.606 -3.799 -2.558 1.00 97.75 86 TRP A N 1
ATOM 677 C CA . TRP A 1 86 ? 6.949 -4.557 -1.502 1.00 97.75 86 TRP A CA 1
ATOM 678 C C . TRP A 1 86 ? 5.489 -4.897 -1.830 1.00 97.75 86 TRP A C 1
ATOM 680 O O . TRP A 1 86 ? 5.069 -6.038 -1.649 1.00 97.75 86 TRP A O 1
ATOM 690 N N . LEU A 1 87 ? 4.692 -3.941 -2.325 1.00 97.81 87 LEU A N 1
ATOM 691 C CA . LEU A 1 87 ? 3.283 -4.191 -2.652 1.00 97.81 87 LEU A CA 1
ATOM 692 C C . LEU A 1 87 ? 3.142 -5.292 -3.708 1.00 97.81 87 LEU A C 1
ATOM 694 O O . LEU A 1 87 ? 2.266 -6.150 -3.586 1.00 97.81 87 LEU A O 1
ATOM 698 N N . PHE A 1 88 ? 3.986 -5.246 -4.736 1.00 97.38 88 PHE A N 1
ATOM 699 C CA . PHE A 1 88 ? 3.945 -6.173 -5.861 1.00 97.38 88 PHE A CA 1
ATOM 700 C C . PHE A 1 88 ? 4.475 -7.565 -5.480 1.00 97.38 88 PHE A C 1
ATOM 702 O O . PHE A 1 88 ? 3.857 -8.568 -5.847 1.00 97.38 88 PHE A O 1
ATOM 709 N N . GLU A 1 89 ? 5.483 -7.641 -4.607 1.00 96.81 89 GLU A N 1
ATOM 710 C CA . GLU A 1 89 ? 5.907 -8.889 -3.958 1.00 96.81 89 GLU A CA 1
ATOM 711 C C . GLU A 1 89 ? 4.773 -9.534 -3.147 1.00 96.81 89 GLU A C 1
ATOM 713 O O . GLU A 1 89 ? 4.534 -10.736 -3.266 1.00 96.81 89 GLU A O 1
ATOM 718 N N . GLN A 1 90 ? 4.011 -8.748 -2.370 1.00 96.62 90 GLN A N 1
ATOM 719 C CA . GLN A 1 90 ? 2.899 -9.278 -1.564 1.00 96.62 90 GLN A CA 1
ATOM 720 C C . GLN A 1 90 ? 1.776 -9.908 -2.401 1.00 96.62 90 GLN A C 1
ATOM 722 O O . GLN A 1 90 ? 1.007 -10.716 -1.876 1.00 96.62 90 GLN A O 1
ATOM 727 N N . ILE A 1 91 ? 1.641 -9.525 -3.672 1.00 96.00 91 ILE A N 1
ATOM 728 C CA . ILE A 1 91 ? 0.628 -10.078 -4.579 1.00 96.00 91 ILE A CA 1
ATOM 729 C C . ILE A 1 91 ? 1.209 -11.061 -5.603 1.00 96.00 91 ILE A C 1
ATOM 731 O O . ILE A 1 91 ? 0.448 -11.579 -6.420 1.00 96.00 91 ILE A O 1
ATOM 735 N N . GLY A 1 92 ? 2.517 -11.339 -5.543 1.00 96.25 92 GLY A N 1
ATOM 736 C CA . GLY A 1 92 ? 3.191 -12.323 -6.390 1.00 96.25 92 GLY A CA 1
ATOM 737 C C . GLY A 1 92 ? 3.313 -11.914 -7.858 1.00 96.25 92 GLY A C 1
ATOM 738 O O . GLY A 1 92 ? 3.265 -12.776 -8.732 1.00 96.25 92 GLY A O 1
ATOM 739 N N . THR A 1 93 ? 3.432 -10.617 -8.150 1.00 95.75 93 THR A N 1
ATOM 740 C CA . THR A 1 93 ? 3.580 -10.107 -9.526 1.00 95.75 93 THR A CA 1
ATOM 741 C C . THR A 1 93 ? 4.744 -9.123 -9.622 1.00 95.75 93 THR A C 1
ATOM 743 O O . THR A 1 93 ? 5.006 -8.451 -8.628 1.00 95.75 93 THR A O 1
ATOM 746 N N . PRO A 1 94 ? 5.394 -8.959 -10.788 1.00 95.12 94 PRO A N 1
ATOM 747 C CA . PRO A 1 94 ? 6.420 -7.933 -10.970 1.00 95.12 94 PRO A CA 1
ATOM 748 C C . PRO A 1 94 ? 5.865 -6.517 -10.777 1.00 95.12 94 PRO A C 1
ATOM 750 O O . PRO A 1 94 ? 4.707 -6.237 -11.114 1.00 95.12 94 PRO A O 1
ATOM 753 N N . SER A 1 95 ? 6.693 -5.612 -10.262 1.00 96.00 95 SER A N 1
ATOM 754 C CA . SER A 1 95 ? 6.330 -4.205 -10.122 1.00 96.00 95 SER A CA 1
ATOM 755 C C . SER A 1 95 ? 6.280 -3.487 -11.478 1.00 96.00 95 SER A C 1
ATOM 757 O O . SER A 1 95 ? 6.984 -3.874 -12.413 1.00 96.00 95 SER A O 1
ATOM 759 N N . PRO A 1 96 ? 5.478 -2.415 -11.630 1.00 94.56 96 PRO A N 1
ATOM 760 C CA . PRO A 1 96 ? 5.479 -1.601 -12.844 1.00 94.56 96 PRO A CA 1
ATOM 761 C C . PRO A 1 96 ? 6.868 -1.098 -13.241 1.00 94.56 96 PRO A C 1
ATOM 763 O O . PRO A 1 96 ? 7.162 -0.997 -14.430 1.00 94.56 96 PRO A O 1
ATOM 766 N N . THR A 1 97 ? 7.714 -0.781 -12.262 1.00 93.31 97 THR A N 1
ATOM 767 C CA . THR A 1 97 ? 9.104 -0.381 -12.490 1.00 93.31 97 THR A CA 1
ATOM 768 C C . THR A 1 97 ? 9.931 -1.530 -13.048 1.00 93.31 97 THR A C 1
ATOM 770 O O . THR A 1 97 ? 10.533 -1.351 -14.102 1.00 93.31 97 THR A O 1
ATOM 773 N N . GLN A 1 98 ? 9.865 -2.718 -12.441 1.00 93.19 98 GLN A N 1
ATOM 774 C CA . GLN A 1 98 ? 10.544 -3.914 -12.954 1.00 93.19 98 GLN A CA 1
ATOM 775 C C . GLN A 1 98 ? 10.113 -4.237 -14.387 1.00 93.19 98 GLN A C 1
ATOM 777 O O . GLN A 1 98 ? 10.957 -4.421 -15.253 1.00 93.19 98 GLN A O 1
ATOM 782 N N . LEU A 1 99 ? 8.807 -4.200 -14.678 1.00 93.19 99 LEU A N 1
ATOM 783 C CA . LEU A 1 99 ? 8.301 -4.458 -16.030 1.00 93.19 99 LEU A CA 1
ATOM 784 C C . LEU A 1 99 ? 8.862 -3.478 -17.068 1.00 93.19 99 LEU A C 1
ATOM 786 O O . LE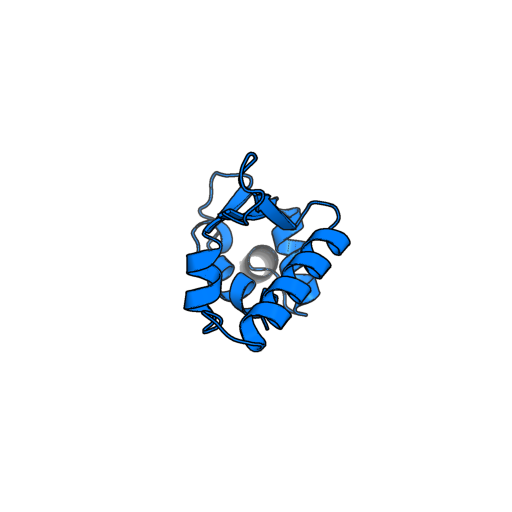U A 1 99 ? 9.142 -3.873 -18.196 1.00 93.19 99 LEU A O 1
ATOM 790 N N . ARG A 1 100 ? 9.019 -2.198 -16.714 1.00 92.06 100 ARG A N 1
ATOM 791 C CA . ARG A 1 100 ? 9.625 -1.209 -17.618 1.00 92.06 100 ARG A CA 1
ATOM 792 C C . ARG A 1 100 ? 11.113 -1.461 -17.824 1.00 92.06 100 ARG A C 1
ATOM 794 O O . ARG A 1 100 ? 11.577 -1.330 -18.950 1.00 92.06 100 ARG A O 1
ATOM 801 N N . GLU A 1 101 ? 11.839 -1.792 -16.761 1.00 91.75 101 GLU A N 1
ATOM 802 C CA . GLU A 1 101 ? 13.270 -2.105 -16.829 1.00 91.75 101 GLU A CA 1
ATOM 803 C C . GLU A 1 101 ? 13.529 -3.360 -17.668 1.00 91.75 101 GLU A C 1
ATOM 805 O O . GLU A 1 101 ? 14.406 -3.348 -18.530 1.00 91.75 101 GLU A O 1
ATOM 810 N N . ASP A 1 102 ? 12.729 -4.410 -17.481 1.00 91.69 102 ASP A N 1
ATOM 811 C CA . ASP A 1 102 ? 12.818 -5.642 -18.266 1.00 91.69 102 ASP A CA 1
ATOM 812 C C . ASP A 1 102 ? 12.539 -5.374 -19.750 1.00 91.69 102 ASP A C 1
ATOM 814 O O . ASP A 1 102 ? 13.288 -5.830 -20.613 1.00 91.69 102 ASP A O 1
ATOM 818 N N . LEU A 1 103 ? 11.513 -4.572 -20.062 1.00 90.56 103 LEU A N 1
ATOM 819 C CA . LEU A 1 103 ? 11.230 -4.162 -21.440 1.00 90.56 103 LEU A CA 1
ATOM 820 C C . LEU A 1 103 ? 12.368 -3.330 -22.042 1.00 90.56 103 LEU A C 1
ATOM 822 O O . LEU A 1 103 ? 12.743 -3.566 -23.187 1.00 90.56 103 LEU A O 1
ATOM 826 N N . ALA A 1 104 ? 12.928 -2.378 -21.292 1.00 90.12 104 ALA A N 1
ATOM 827 C CA . ALA A 1 104 ? 14.044 -1.559 -21.761 1.00 90.12 104 ALA A CA 1
ATOM 828 C C . ALA A 1 104 ? 15.264 -2.422 -22.118 1.00 90.12 104 ALA A C 1
ATOM 830 O O . ALA A 1 104 ? 15.826 -2.259 -23.198 1.00 90.12 104 ALA A O 1
ATOM 831 N N . ARG A 1 105 ? 15.602 -3.406 -21.273 1.00 91.31 105 ARG A N 1
ATOM 832 C CA . ARG A 1 105 ? 16.695 -4.358 -21.535 1.00 91.31 105 ARG A CA 1
ATOM 833 C C . ARG A 1 105 ? 16.478 -5.179 -22.801 1.00 91.31 105 ARG A C 1
ATOM 835 O O . ARG A 1 105 ? 17.435 -5.408 -23.530 1.00 91.31 105 ARG A O 1
ATOM 842 N N . VAL A 1 106 ? 15.245 -5.615 -23.069 1.00 89.62 106 VAL A N 1
ATOM 843 C CA . VAL A 1 106 ? 14.921 -6.342 -24.308 1.00 89.62 106 VAL A CA 1
ATOM 844 C C . VAL A 1 106 ? 15.196 -5.466 -25.531 1.00 89.62 106 VAL A C 1
ATOM 846 O O . VAL A 1 106 ? 15.823 -5.927 -26.477 1.00 89.62 106 VAL A O 1
ATOM 849 N N . PHE A 1 107 ? 14.790 -4.194 -25.510 1.00 86.31 107 PHE A N 1
ATOM 850 C CA . PHE A 1 107 ? 15.038 -3.289 -26.637 1.00 86.31 107 PHE A CA 1
ATOM 851 C C . PHE A 1 107 ? 16.514 -2.909 -26.809 1.00 86.31 107 PHE A C 1
ATOM 853 O O . PHE A 1 107 ? 16.945 -2.696 -27.937 1.00 86.31 107 PHE A O 1
ATOM 860 N N . GLU A 1 108 ? 17.294 -2.843 -25.729 1.00 84.00 108 GLU A N 1
ATOM 861 C CA . GLU A 1 108 ? 18.743 -2.598 -25.797 1.00 84.00 108 GLU A CA 1
ATOM 862 C C . GLU A 1 108 ? 19.530 -3.771 -26.403 1.00 84.00 108 GLU A C 1
ATOM 864 O O . GLU A 1 108 ? 20.620 -3.557 -26.919 1.00 84.00 108 GLU A O 1
ATOM 869 N N . GLN A 1 109 ? 19.005 -5.000 -26.346 1.00 74.94 109 GLN A N 1
ATOM 870 C CA . GLN A 1 109 ? 19.657 -6.193 -26.908 1.00 74.94 109 GLN A CA 1
ATOM 871 C C . GLN A 1 109 ? 19.363 -6.414 -28.401 1.00 74.94 109 GLN A C 1
ATOM 873 O O . GLN A 1 109 ? 20.058 -7.197 -29.045 1.00 74.94 109 GLN A O 1
ATOM 878 N N . GLU A 1 110 ? 18.348 -5.739 -28.941 1.00 64.25 110 GLU A N 1
ATOM 879 C CA . GLU A 1 110 ? 17.884 -5.861 -30.333 1.00 64.25 110 GLU A CA 1
ATOM 880 C C . GLU A 1 110 ? 18.372 -4.701 -31.236 1.00 64.25 110 GLU A C 1
ATOM 882 O O . GLU A 1 110 ? 17.990 -4.624 -32.407 1.00 64.25 110 GLU A O 1
ATOM 887 N N . LEU A 1 111 ? 19.204 -3.794 -30.703 1.00 55.06 111 LEU A N 1
ATOM 888 C CA . LEU A 1 111 ? 19.846 -2.667 -31.402 1.00 55.06 111 LEU A CA 1
ATOM 889 C C . LEU A 1 111 ? 21.366 -2.856 -31.477 1.00 55.06 111 LEU A C 1
ATOM 891 O O . LEU A 1 111 ? 21.938 -2.467 -32.521 1.00 55.06 111 LEU A O 1
#

Foldseek 3Di:
DLLVLVQVVCCVDCNVVVNDPDQKDKDFPCVSCVVVVNNDDPSVVVNVVVLVVCCVVVPNQWDFDADPVPRHGTMIMGGPDVSQCVSQVVVVHDGSVRVVVVVVVVVVVVD

pLDDT: mean 93.36, std 6.27, range [55.06, 97.88]

Sequence (111 aa):
MPLQHLAKIYQKSAAGMGRAQSSTFRIDYEKFLRSAGLADGDEREIAEQKLRSAEARSGKLLRIDRNPKSHEPERIRLTLPDGELWLFEQIGTPSPTQLREDLARVFEQEL

Organism: NCBI:txid2748318

Radius of gyration: 15.38 Å; chains: 1; bounding box: 40×26×48 Å

Secondary structure (DSSP, 8-state):
-HHHHHHHHHHHSTTTTT---SSEEEEEHHHHHHHTT-SSHHHHHHHHHHHHHHHHHTTTSEEEEE-TTT--EEEEEEETTHHHHHHHHHTTS--HHHHHHHHHHHHHH--